Protein AF-A0A7T0JPL2-F1 (afdb_monomer)

Solvent-accessible surface area (backbone atoms only — not comparable to full-atom values): 4887 Å² total; per-residue (Å²): 120,60,56,61,74,67,82,90,50,56,68,71,56,38,53,51,52,43,54,49,53,52,52,51,26,63,76,69,57,36,48,54,72,39,45,41,76,38,59,48,62,68,71,73,66,56,56,96,85,53,80,85,44,75,49,69,45,70,44,68,54,71,66,67,77,72,47,82,81,59,68,80,61,57,70,74,75,111

Foldseek 3Di:
DAFEDPPPDPPVVSVVRRVVVVVVCVVVQKDWPDKYWDPCVVVVRDDPPDDTHMDTDIDHPPVVVVDDDPVVVVVVPD

Sequence (78 aa):
MPMIDNPLIPEVTRALINARLHVIAKAHQIQILYACESGCRAWGYPSPDSDYDVRFIYVHPLEWYLSPVDYELQLKAA

Structure (mmCIF, N/CA/C/O backbone):
data_AF-A0A7T0JPL2-F1
#
_entry.id   AF-A0A7T0JPL2-F1
#
loop_
_atom_site.group_PDB
_atom_site.id
_atom_site.type_symbol
_atom_site.label_atom_id
_atom_site.label_alt_id
_atom_site.label_comp_id
_atom_site.label_asym_id
_atom_site.label_entity_id
_atom_site.label_seq_id
_atom_site.pdbx_PDB_ins_code
_atom_site.Cartn_x
_atom_site.Cartn_y
_atom_site.Cartn_z
_atom_site.occupancy
_atom_site.B_iso_or_equiv
_atom_site.auth_seq_id
_atom_site.auth_comp_id
_atom_site.auth_asym_id
_atom_site.auth_atom_id
_atom_site.pdbx_PDB_model_num
ATOM 1 N N . MET A 1 1 ? -4.372 -9.175 2.251 1.00 63.41 1 MET A N 1
ATOM 2 C CA . MET A 1 1 ? -3.974 -7.765 2.070 1.00 63.41 1 MET A CA 1
ATOM 3 C C . MET A 1 1 ? -3.866 -7.532 0.573 1.00 63.41 1 MET A C 1
ATOM 5 O O . MET A 1 1 ? -3.274 -8.384 -0.077 1.00 63.41 1 MET A O 1
ATOM 9 N N . PRO A 1 2 ? -4.494 -6.491 0.018 1.00 78.00 2 PRO A N 1
ATOM 10 C CA . PRO A 1 2 ? -4.328 -6.135 -1.381 1.00 78.00 2 PRO A CA 1
ATOM 11 C C . PRO A 1 2 ? -2.890 -5.674 -1.593 1.00 78.00 2 PRO A C 1
ATOM 13 O O . PRO A 1 2 ? -2.350 -4.891 -0.809 1.00 78.00 2 PRO A O 1
ATOM 16 N N . MET A 1 3 ? -2.275 -6.241 -2.618 1.00 84.69 3 MET A N 1
ATOM 17 C CA . MET A 1 3 ? -0.866 -6.079 -2.941 1.00 84.69 3 MET A CA 1
ATOM 18 C C . MET A 1 3 ? -0.747 -5.219 -4.195 1.00 84.69 3 MET A C 1
ATOM 20 O O . MET A 1 3 ? -1.685 -5.150 -4.986 1.00 84.69 3 MET A O 1
ATOM 24 N N . ILE A 1 4 ? 0.416 -4.609 -4.401 1.00 89.62 4 ILE A N 1
ATOM 25 C CA . ILE A 1 4 ? 0.755 -4.053 -5.711 1.00 89.62 4 ILE A CA 1
ATOM 26 C C . ILE A 1 4 ? 0.953 -5.222 -6.678 1.00 89.62 4 ILE A C 1
ATOM 28 O O . ILE A 1 4 ? 1.800 -6.087 -6.433 1.00 89.62 4 ILE A O 1
ATOM 32 N N . ASP A 1 5 ? 0.200 -5.222 -7.776 1.00 87.75 5 ASP A N 1
ATOM 33 C CA . ASP A 1 5 ? 0.195 -6.271 -8.801 1.00 87.75 5 ASP A CA 1
ATOM 34 C C . ASP A 1 5 ? 0.436 -5.744 -10.230 1.00 87.75 5 ASP A C 1
ATOM 36 O O . ASP A 1 5 ? 0.429 -6.529 -11.176 1.00 87.75 5 ASP A O 1
ATOM 40 N N . ASN A 1 6 ? 0.731 -4.445 -10.399 1.00 87.50 6 ASN A N 1
ATOM 41 C CA . ASN A 1 6 ? 1.008 -3.843 -11.709 1.00 87.50 6 ASN A CA 1
ATOM 42 C C . ASN A 1 6 ? 2.143 -4.603 -12.440 1.00 87.50 6 ASN A C 1
ATOM 44 O O . ASN A 1 6 ? 3.295 -4.559 -11.981 1.00 87.50 6 ASN A O 1
ATOM 48 N N . PRO A 1 7 ? 1.867 -5.267 -13.585 1.00 86.94 7 PRO A N 1
ATOM 49 C CA . PRO A 1 7 ? 2.844 -6.094 -14.291 1.00 86.94 7 PRO A CA 1
ATOM 50 C C . PRO A 1 7 ? 4.039 -5.298 -14.835 1.00 86.94 7 PRO A C 1
ATOM 52 O O . PRO A 1 7 ? 5.100 -5.882 -15.046 1.00 86.94 7 PRO A O 1
ATOM 55 N N . LEU A 1 8 ? 3.894 -3.978 -15.015 1.00 87.12 8 LEU A N 1
ATOM 56 C CA . LEU A 1 8 ? 4.944 -3.090 -15.530 1.00 87.12 8 LEU A CA 1
ATOM 57 C C . LEU A 1 8 ? 6.076 -2.831 -14.524 1.00 87.12 8 LEU A C 1
ATOM 59 O O . LEU A 1 8 ? 7.173 -2.434 -14.913 1.00 87.12 8 LEU A O 1
ATOM 63 N N . ILE A 1 9 ? 5.833 -3.075 -13.236 1.00 89.69 9 ILE A N 1
ATOM 64 C CA . ILE A 1 9 ? 6.854 -2.981 -12.190 1.00 89.69 9 ILE A CA 1
ATOM 65 C C . ILE A 1 9 ? 7.674 -4.284 -12.194 1.00 89.69 9 ILE A C 1
ATOM 67 O O . ILE A 1 9 ? 7.088 -5.359 -12.274 1.00 89.69 9 ILE A O 1
ATOM 71 N N . PRO A 1 10 ? 9.013 -4.274 -12.079 1.00 92.75 10 PRO A N 1
ATOM 72 C CA . PRO A 1 10 ? 9.780 -5.517 -11.963 1.00 92.75 10 PRO A CA 1
ATOM 73 C C . PRO A 1 10 ? 9.319 -6.375 -10.773 1.00 92.75 10 PRO A C 1
ATOM 75 O O . PRO A 1 10 ? 9.051 -5.844 -9.696 1.00 92.75 10 PRO A O 1
ATOM 78 N N . GLU A 1 11 ? 9.274 -7.703 -10.926 1.00 94.31 11 GLU A N 1
ATOM 79 C CA . GLU A 1 11 ? 8.774 -8.622 -9.882 1.00 94.31 11 GLU A CA 1
ATOM 80 C C . GLU A 1 11 ? 9.503 -8.452 -8.542 1.00 94.31 11 GLU A C 1
ATOM 82 O O . GLU A 1 11 ? 8.872 -8.360 -7.491 1.00 94.31 11 GLU A O 1
ATOM 87 N N . VAL A 1 12 ? 10.832 -8.316 -8.578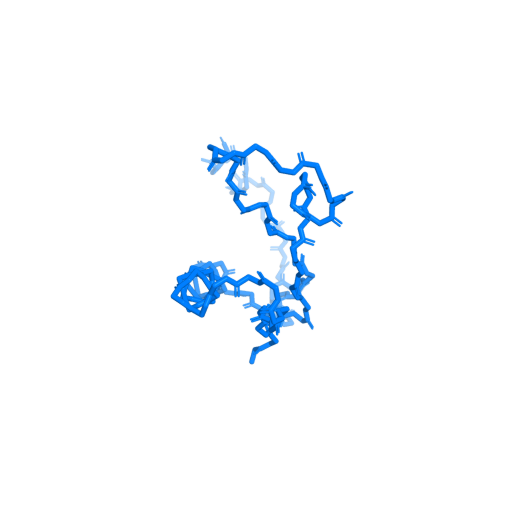 1.00 95.38 12 VAL A N 1
ATOM 88 C CA . VAL A 1 12 ? 11.650 -8.070 -7.377 1.00 95.38 12 VAL A CA 1
ATOM 89 C C . VAL A 1 12 ? 11.232 -6.772 -6.680 1.00 95.38 12 VAL A C 1
ATOM 91 O O . VAL A 1 12 ? 11.136 -6.721 -5.453 1.00 95.38 12 VAL A O 1
ATOM 94 N N . THR A 1 13 ? 10.930 -5.729 -7.455 1.00 94.38 13 THR A N 1
ATOM 95 C CA . THR A 1 13 ? 10.466 -4.448 -6.922 1.00 94.38 13 THR A CA 1
ATOM 96 C C . THR A 1 13 ? 9.066 -4.567 -6.327 1.00 94.38 13 THR A C 1
ATOM 98 O O . THR A 1 13 ? 8.845 -4.083 -5.217 1.00 94.38 13 THR A O 1
ATOM 101 N N . ARG A 1 14 ? 8.132 -5.257 -7.003 1.00 94.75 14 ARG A N 1
ATOM 102 C CA . ARG A 1 14 ? 6.798 -5.541 -6.445 1.00 94.75 14 ARG A CA 1
ATOM 103 C C . ARG A 1 14 ? 6.905 -6.270 -5.114 1.00 94.75 14 ARG A C 1
ATOM 105 O O . ARG A 1 14 ? 6.282 -5.847 -4.145 1.00 94.75 14 ARG A O 1
ATOM 112 N N . ALA A 1 15 ? 7.723 -7.320 -5.043 1.00 95.94 15 ALA A N 1
ATOM 113 C CA . ALA A 1 15 ? 7.942 -8.091 -3.823 1.00 95.94 15 ALA A CA 1
ATOM 114 C C . ALA A 1 15 ? 8.483 -7.217 -2.677 1.00 95.94 15 ALA A C 1
ATOM 116 O O . ALA A 1 15 ? 7.992 -7.307 -1.550 1.00 95.94 15 ALA A O 1
ATOM 117 N N . LEU A 1 16 ? 9.432 -6.318 -2.964 1.00 96.62 16 LEU A N 1
ATOM 118 C CA . LEU A 1 16 ? 9.973 -5.381 -1.978 1.00 96.62 16 LEU A CA 1
ATOM 119 C C . LEU A 1 16 ? 8.918 -4.387 -1.471 1.00 96.62 16 LEU A C 1
ATOM 121 O O . LEU A 1 16 ? 8.803 -4.175 -0.262 1.00 96.62 16 LEU A O 1
ATOM 125 N N . ILE A 1 17 ? 8.141 -3.784 -2.376 1.00 96.06 17 ILE A N 1
ATOM 126 C CA . ILE A 1 17 ? 7.050 -2.865 -2.021 1.00 96.06 17 ILE A CA 1
ATOM 127 C C . ILE A 1 17 ? 6.034 -3.583 -1.130 1.00 96.06 17 ILE A C 1
ATOM 129 O O . ILE A 1 17 ? 5.676 -3.098 -0.059 1.00 96.06 17 ILE A O 1
ATOM 133 N N . ASN A 1 18 ? 5.629 -4.778 -1.542 1.00 96.75 18 ASN A N 1
ATOM 134 C CA . ASN A 1 18 ? 4.683 -5.625 -0.837 1.00 96.75 18 ASN A CA 1
ATOM 135 C C . ASN A 1 18 ? 5.162 -6.004 0.574 1.00 96.75 18 ASN A C 1
ATOM 137 O O . ASN A 1 18 ? 4.388 -5.924 1.531 1.00 96.75 18 ASN A O 1
ATOM 141 N N . ALA A 1 19 ? 6.447 -6.331 0.734 1.00 97.06 19 ALA A N 1
ATOM 142 C CA . ALA A 1 19 ? 7.049 -6.572 2.042 1.00 97.06 19 ALA A CA 1
ATOM 143 C C . ALA A 1 19 ? 7.024 -5.315 2.931 1.00 97.06 19 ALA A C 1
ATOM 145 O O . ALA A 1 19 ? 6.684 -5.399 4.112 1.00 97.06 19 ALA A O 1
ATOM 146 N N . ARG A 1 20 ? 7.318 -4.134 2.370 1.00 96.62 20 ARG A N 1
ATOM 147 C CA . ARG A 1 20 ? 7.254 -2.859 3.107 1.00 96.62 20 ARG A CA 1
ATOM 148 C C . ARG A 1 20 ? 5.834 -2.512 3.542 1.00 96.62 20 ARG A C 1
ATOM 150 O O . ARG A 1 20 ? 5.640 -2.161 4.702 1.00 96.62 20 ARG A O 1
ATOM 157 N N . LEU A 1 21 ? 4.845 -2.663 2.661 1.00 96.81 21 LEU A N 1
ATOM 158 C CA . LEU A 1 21 ? 3.436 -2.453 3.008 1.00 96.81 21 LEU A CA 1
ATOM 159 C C . LEU A 1 21 ? 3.005 -3.378 4.152 1.00 96.81 21 LEU A C 1
ATOM 161 O O . LEU A 1 21 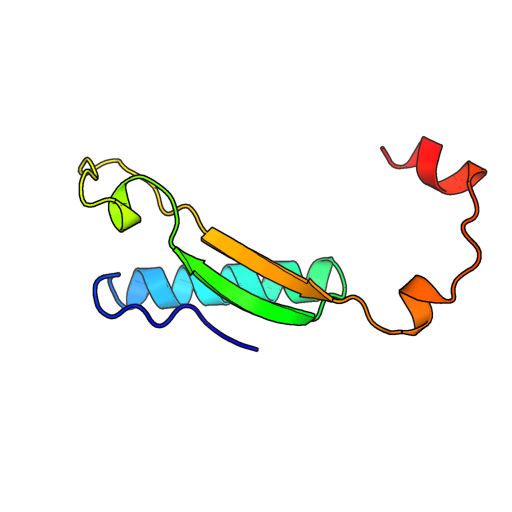? 2.280 -2.945 5.042 1.00 96.81 21 LEU A O 1
ATOM 165 N N . HIS A 1 22 ? 3.490 -4.623 4.176 1.00 96.81 22 HIS A N 1
ATOM 166 C CA . HIS A 1 22 ? 3.199 -5.554 5.265 1.00 96.81 22 HIS A CA 1
ATOM 167 C C . HIS A 1 22 ? 3.802 -5.093 6.601 1.00 96.81 22 HIS A C 1
ATOM 169 O O . HIS A 1 22 ? 3.129 -5.132 7.632 1.00 96.81 22 HIS A O 1
ATOM 175 N N . VAL A 1 23 ? 5.051 -4.614 6.586 1.00 97.50 23 VAL A N 1
ATOM 176 C CA . VAL A 1 23 ? 5.709 -4.049 7.775 1.00 97.50 23 VAL A CA 1
ATOM 177 C C . VAL A 1 23 ? 4.949 -2.825 8.290 1.00 97.50 23 VAL A C 1
ATOM 179 O O . VAL A 1 23 ? 4.673 -2.757 9.484 1.00 97.50 23 VAL A O 1
ATOM 182 N N . ILE A 1 24 ? 4.558 -1.905 7.403 1.00 96.25 24 ILE A N 1
ATOM 183 C CA . ILE A 1 24 ? 3.774 -0.707 7.747 1.00 96.25 24 ILE A CA 1
ATOM 184 C C . ILE A 1 24 ? 2.420 -1.107 8.342 1.00 96.25 24 ILE A C 1
ATOM 186 O O . ILE A 1 24 ? 2.059 -0.637 9.419 1.00 96.25 24 ILE A O 1
ATOM 190 N N . ALA A 1 25 ? 1.696 -2.019 7.685 1.00 96.31 25 ALA A N 1
ATOM 191 C CA . ALA A 1 25 ? 0.396 -2.491 8.152 1.00 96.31 25 ALA A CA 1
ATOM 192 C C . ALA A 1 25 ? 0.474 -3.063 9.573 1.00 96.31 25 ALA A C 1
ATOM 194 O O . ALA A 1 25 ? -0.342 -2.732 10.434 1.00 96.31 25 ALA A O 1
ATOM 195 N N . LYS A 1 26 ? 1.509 -3.866 9.843 1.00 96.31 26 LYS A N 1
ATOM 196 C CA . LYS A 1 26 ? 1.754 -4.441 11.165 1.00 96.31 26 LYS A CA 1
ATOM 197 C C . LYS A 1 26 ? 2.160 -3.386 12.196 1.00 96.31 26 LYS A C 1
ATOM 199 O O . LYS A 1 26 ? 1.626 -3.401 13.300 1.00 96.31 26 LYS A O 1
ATOM 204 N N . ALA A 1 27 ? 3.089 -2.495 11.851 1.00 96.50 27 ALA A N 1
ATOM 205 C CA . ALA A 1 27 ? 3.618 -1.478 12.761 1.00 96.50 27 ALA A CA 1
ATOM 206 C C . ALA A 1 27 ? 2.542 -0.487 13.222 1.00 96.50 27 ALA A C 1
ATOM 208 O O . ALA A 1 27 ? 2.527 -0.098 14.385 1.00 96.50 27 ALA A O 1
ATOM 209 N N . HIS A 1 28 ? 1.622 -0.124 12.328 1.00 95.25 28 HIS A N 1
ATOM 210 C CA . HIS A 1 28 ? 0.545 0.823 12.620 1.00 95.25 28 HIS A CA 1
ATOM 211 C C . HIS A 1 28 ? -0.779 0.154 13.005 1.00 95.25 28 HIS A C 1
ATOM 213 O O . HIS A 1 28 ? -1.757 0.856 13.251 1.00 95.25 28 HIS A O 1
ATOM 219 N N . GLN A 1 29 ? -0.824 -1.183 13.056 1.00 95.69 29 GLN A N 1
ATOM 220 C CA . GLN A 1 29 ? -2.043 -1.955 13.316 1.00 95.69 29 GLN A CA 1
ATOM 221 C C . GLN A 1 29 ? -3.202 -1.523 12.400 1.00 95.69 29 GLN A C 1
ATOM 223 O O . GLN A 1 29 ? -4.315 -1.261 12.852 1.00 95.69 29 GLN A O 1
ATOM 228 N N . ILE A 1 30 ? -2.923 -1.426 11.099 1.00 95.94 30 ILE A N 1
ATOM 229 C CA . ILE A 1 30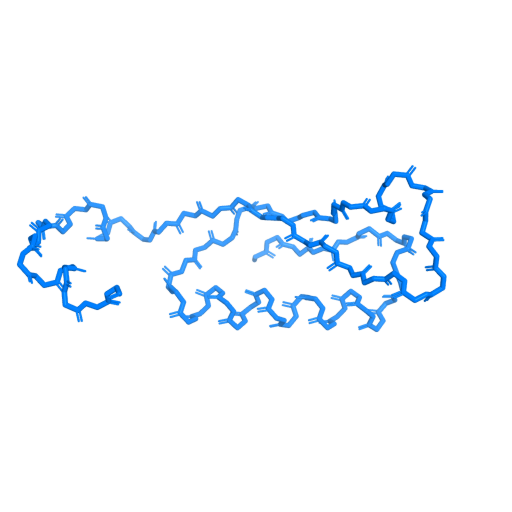 ? -3.897 -1.058 10.065 1.00 95.94 30 ILE A CA 1
ATOM 230 C C . ILE A 1 30 ? -4.115 -2.215 9.098 1.00 95.94 30 ILE A C 1
ATOM 232 O O . ILE A 1 30 ? -3.212 -3.005 8.817 1.00 95.94 30 ILE A O 1
ATOM 236 N N . GLN A 1 31 ? -5.306 -2.272 8.516 1.00 96.00 31 GLN A N 1
ATOM 237 C CA . GLN A 1 31 ? -5.584 -3.098 7.354 1.00 96.00 31 GLN A CA 1
ATOM 238 C C . GLN A 1 31 ? -5.531 -2.227 6.101 1.00 96.00 31 GLN A C 1
ATOM 240 O O . GLN A 1 31 ? -6.325 -1.304 5.940 1.00 96.00 31 GLN A O 1
ATOM 245 N N . ILE A 1 32 ? -4.625 -2.551 5.181 1.00 96.38 32 ILE A N 1
ATOM 246 C CA . ILE A 1 32 ? -4.603 -1.946 3.846 1.00 96.38 32 ILE A CA 1
ATOM 247 C C . ILE A 1 32 ? -5.744 -2.560 3.017 1.00 96.38 32 ILE A C 1
ATOM 249 O O . ILE A 1 32 ? -5.890 -3.782 2.976 1.00 96.38 32 ILE A O 1
ATOM 253 N N . LEU A 1 33 ? -6.559 -1.713 2.385 1.00 95.88 33 LEU A N 1
ATOM 254 C CA . LEU A 1 33 ? -7.709 -2.067 1.540 1.00 95.88 33 LEU A CA 1
ATOM 255 C C . LEU A 1 33 ? -7.430 -1.913 0.046 1.00 95.88 33 LEU A C 1
ATOM 257 O O . LEU A 1 33 ? -8.075 -2.563 -0.772 1.00 95.88 33 LEU A O 1
ATOM 261 N N . TYR A 1 34 ? -6.464 -1.073 -0.309 1.00 95.19 34 TYR A N 1
ATOM 262 C CA . TYR A 1 34 ? -6.008 -0.891 -1.680 1.00 95.19 34 TYR A CA 1
ATOM 263 C C . TYR A 1 34 ? -4.599 -0.310 -1.672 1.00 95.19 34 TYR A C 1
ATOM 265 O O . TYR A 1 34 ? -4.293 0.492 -0.793 1.00 95.19 34 TYR A O 1
ATOM 273 N N . ALA A 1 35 ? -3.770 -0.677 -2.645 1.00 95.12 35 ALA A N 1
ATOM 274 C CA . ALA A 1 35 ? -2.464 -0.073 -2.868 1.00 95.12 35 ALA A CA 1
ATOM 275 C C . ALA A 1 35 ? -2.231 0.099 -4.372 1.00 95.12 35 ALA A C 1
ATOM 277 O O . ALA A 1 35 ? -2.547 -0.797 -5.150 1.00 95.12 35 ALA A O 1
ATOM 278 N N . CYS A 1 36 ? -1.668 1.234 -4.777 1.00 92.75 36 CYS A N 1
ATOM 279 C CA . CYS A 1 36 ? -1.271 1.481 -6.157 1.00 92.75 36 CYS A CA 1
ATOM 280 C C . CYS A 1 36 ? 0.044 2.253 -6.236 1.00 92.75 36 CYS A C 1
ATOM 282 O O . CYS A 1 36 ? 0.436 2.971 -5.311 1.00 92.75 36 CYS A O 1
ATOM 284 N N . GLU A 1 37 ? 0.716 2.105 -7.3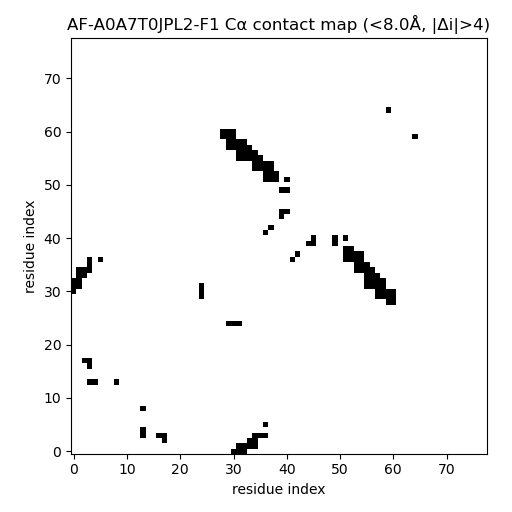71 1.00 92.69 37 GLU A N 1
ATOM 285 C CA . GLU A 1 37 ? 1.803 2.997 -7.743 1.00 92.69 37 GLU A CA 1
ATOM 286 C C . GLU A 1 37 ? 1.232 4.391 -8.028 1.00 92.69 37 GLU A C 1
ATOM 288 O O . GLU A 1 37 ? 0.120 4.552 -8.537 1.00 92.69 37 GLU A O 1
ATOM 293 N N . SER A 1 38 ? 1.995 5.407 -7.665 1.00 89.00 38 SER A N 1
ATOM 294 C CA . SER A 1 38 ? 1.753 6.800 -8.004 1.00 89.00 38 SER A CA 1
ATOM 295 C C . SER A 1 38 ? 3.061 7.419 -8.508 1.00 89.00 38 SER A C 1
ATOM 297 O O . SER A 1 38 ? 4.066 6.727 -8.643 1.00 89.00 38 SER A O 1
ATOM 299 N N . GLY A 1 39 ? 3.061 8.708 -8.835 1.00 87.88 39 GLY A N 1
ATOM 300 C CA . GLY A 1 39 ? 4.291 9.391 -9.246 1.00 87.88 39 GLY A CA 1
ATOM 301 C C . GLY A 1 39 ? 4.704 9.136 -10.697 1.00 87.88 39 GLY A C 1
ATOM 302 O O . GLY A 1 39 ? 3.933 8.634 -11.516 1.00 87.88 39 GLY A O 1
ATOM 303 N N . CYS A 1 40 ? 5.920 9.557 -11.043 1.00 87.06 40 CYS A N 1
ATOM 304 C CA . CYS A 1 40 ? 6.374 9.701 -12.433 1.00 87.06 40 CYS A CA 1
ATOM 305 C C . CYS A 1 40 ? 6.314 8.402 -13.258 1.00 87.06 40 CYS A C 1
ATOM 307 O O . CYS A 1 40 ? 5.999 8.452 -14.449 1.00 87.06 40 CYS A O 1
ATOM 309 N N . ARG A 1 41 ? 6.541 7.242 -12.626 1.00 87.50 41 ARG A N 1
ATOM 310 C CA . ARG A 1 41 ? 6.415 5.914 -13.248 1.00 87.50 41 ARG A CA 1
ATOM 311 C C . ARG A 1 41 ? 4.979 5.609 -13.662 1.00 87.50 41 ARG A C 1
ATOM 313 O O . ARG A 1 41 ? 4.762 5.181 -14.792 1.00 87.50 41 ARG A O 1
ATOM 320 N N . ALA A 1 42 ? 4.008 5.940 -12.811 1.00 84.81 42 ALA A N 1
ATOM 321 C CA . ALA A 1 42 ? 2.588 5.797 -13.125 1.00 84.81 42 ALA A CA 1
ATOM 322 C C . ALA A 1 42 ? 2.118 6.776 -14.220 1.00 84.81 42 ALA A C 1
ATOM 324 O O . ALA A 1 42 ? 1.190 6.470 -14.963 1.00 84.81 42 ALA A O 1
ATOM 325 N N . TRP A 1 43 ? 2.771 7.937 -14.348 1.00 82.75 43 TRP A N 1
ATOM 326 C CA . TRP A 1 43 ? 2.485 8.934 -15.393 1.00 82.75 43 TRP A CA 1
ATOM 327 C C . TRP A 1 43 ? 3.235 8.696 -16.714 1.00 82.75 43 TRP A C 1
ATOM 329 O O . TRP A 1 43 ? 2.976 9.401 -17.687 1.00 82.75 43 TRP A O 1
ATOM 339 N N . GLY A 1 44 ? 4.150 7.722 -16.769 1.00 85.56 44 GLY A N 1
ATOM 340 C CA . GLY A 1 44 ? 4.905 7.386 -17.980 1.00 85.56 44 GLY A CA 1
ATOM 341 C C . GLY A 1 44 ? 6.113 8.285 -18.269 1.00 85.56 44 GLY A C 1
ATOM 342 O O . GLY A 1 44 ? 6.665 8.210 -19.363 1.00 85.56 44 GLY A O 1
ATOM 343 N N . TYR A 1 45 ? 6.560 9.088 -17.298 1.00 87.44 45 TYR A N 1
ATOM 344 C CA . TYR A 1 45 ? 7.765 9.923 -17.411 1.00 87.44 45 TYR A CA 1
ATOM 345 C C . TYR A 1 45 ? 8.828 9.611 -16.344 1.00 87.44 45 TYR A C 1
ATOM 347 O O . TYR A 1 45 ? 9.338 10.541 -15.714 1.00 87.44 45 TYR A O 1
ATOM 355 N N . PRO A 1 46 ? 9.175 8.336 -16.082 1.00 87.81 46 PRO A N 1
ATOM 356 C CA . PRO A 1 46 ? 10.232 8.045 -15.132 1.00 87.81 46 PRO A CA 1
ATOM 357 C C . PRO A 1 46 ? 11.612 8.279 -15.742 1.00 87.81 46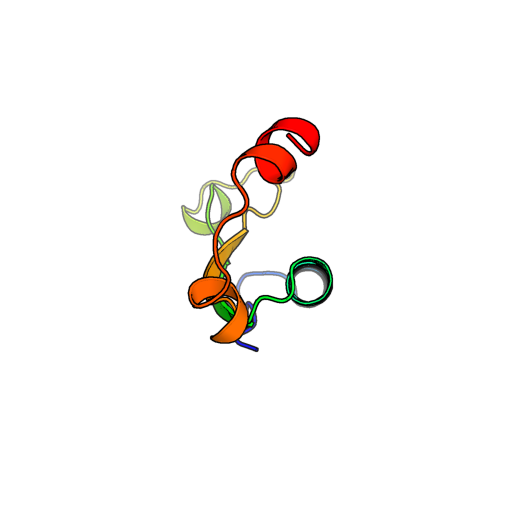 PRO A C 1
ATOM 359 O O . PRO A 1 46 ? 11.900 7.872 -16.869 1.00 87.81 46 PRO A O 1
ATOM 362 N N . SER A 1 47 ? 12.499 8.869 -14.956 1.00 87.88 47 SER A N 1
ATOM 363 C CA . SER A 1 47 ? 13.937 8.786 -15.178 1.00 87.88 47 SER A CA 1
ATOM 364 C C . SER A 1 47 ? 14.486 7.441 -14.660 1.00 87.88 47 SER A C 1
ATOM 366 O O . SER A 1 47 ? 13.834 6.760 -13.858 1.00 87.88 47 SER A O 1
ATOM 368 N N . PRO A 1 48 ? 15.688 7.011 -15.087 1.00 85.25 48 PRO A N 1
ATOM 369 C CA . PRO A 1 48 ? 16.307 5.780 -14.584 1.00 85.25 48 PRO A CA 1
ATOM 370 C C . PRO A 1 48 ? 16.489 5.757 -13.058 1.00 85.25 48 PRO A C 1
ATOM 372 O O . PRO A 1 48 ? 16.390 4.698 -12.445 1.00 85.25 48 PRO A O 1
ATOM 375 N N . ASP A 1 49 ? 16.716 6.924 -12.460 1.00 88.62 49 ASP A N 1
ATOM 376 C CA . ASP A 1 49 ? 16.894 7.162 -11.026 1.00 88.62 49 ASP A CA 1
ATOM 377 C C . ASP A 1 49 ? 15.585 7.447 -10.273 1.00 88.62 49 ASP A C 1
ATOM 379 O O . ASP A 1 49 ? 15.610 7.593 -9.054 1.00 88.62 49 ASP A O 1
ATOM 383 N N . SER A 1 50 ? 14.439 7.484 -10.963 1.00 88.94 50 SER A N 1
ATOM 384 C CA . SER A 1 50 ? 13.138 7.658 -10.313 1.00 88.94 50 SER A CA 1
ATOM 385 C C . SER A 1 50 ? 12.857 6.535 -9.315 1.00 88.94 50 SER A C 1
ATOM 387 O O . SER A 1 50 ? 13.054 5.352 -9.614 1.00 88.94 50 SER A O 1
ATOM 389 N N . ASP A 1 51 ? 12.341 6.885 -8.146 1.00 91.94 51 ASP A N 1
ATOM 390 C CA . ASP A 1 51 ? 11.895 5.939 -7.131 1.00 91.94 51 ASP A CA 1
ATOM 391 C C . ASP A 1 51 ? 10.503 5.361 -7.461 1.00 91.94 51 ASP A C 1
ATOM 393 O O . ASP A 1 51 ? 10.037 5.412 -8.604 1.00 91.94 51 ASP A O 1
ATOM 397 N N . TYR A 1 52 ? 9.891 4.692 -6.482 1.00 92.38 52 TYR A N 1
ATOM 398 C CA . TYR A 1 52 ? 8.561 4.092 -6.591 1.00 92.38 52 TYR A CA 1
ATOM 399 C C . TYR A 1 52 ? 7.659 4.683 -5.508 1.00 92.38 52 TYR A C 1
ATOM 401 O O . TYR A 1 52 ? 7.667 4.215 -4.365 1.00 92.38 52 TYR A O 1
ATOM 409 N N . ASP A 1 53 ? 6.866 5.689 -5.874 1.00 93.69 53 ASP A N 1
ATOM 410 C CA . ASP A 1 53 ? 5.852 6.256 -4.990 1.00 93.69 53 ASP A CA 1
ATOM 411 C C . ASP A 1 53 ? 4.662 5.299 -4.871 1.00 93.69 53 ASP A C 1
ATOM 413 O O . ASP A 1 53 ? 4.028 4.941 -5.863 1.00 93.69 53 ASP A O 1
ATOM 417 N N . VAL A 1 54 ? 4.290 4.923 -3.650 1.00 94.38 54 VAL A N 1
ATOM 418 C CA . VAL A 1 54 ? 3.163 4.013 -3.396 1.00 94.38 54 VAL A CA 1
ATOM 419 C C . VAL A 1 54 ? 2.137 4.703 -2.514 1.00 94.38 54 VAL A C 1
ATOM 421 O O . VAL A 1 54 ? 2.467 5.222 -1.448 1.00 94.38 54 VAL A O 1
ATOM 424 N N . ARG A 1 55 ? 0.873 4.680 -2.942 1.00 94.94 55 ARG A N 1
ATOM 425 C CA . ARG A 1 55 ? -0.269 5.158 -2.153 1.00 94.94 55 ARG A CA 1
ATOM 426 C C . ARG A 1 55 ? -1.174 3.996 -1.802 1.00 94.94 55 ARG A C 1
ATOM 428 O O . ARG A 1 55 ? -1.304 3.045 -2.567 1.00 94.94 55 ARG A O 1
ATOM 435 N N . PHE A 1 56 ? -1.811 4.080 -0.642 1.00 96.06 56 PHE A N 1
ATOM 436 C CA . PHE A 1 56 ? -2.715 3.044 -0.175 1.00 96.06 56 PHE A CA 1
ATOM 437 C C . PHE A 1 56 ? -3.875 3.624 0.631 1.00 96.06 56 PHE A C 1
ATOM 439 O O . PHE A 1 56 ? -3.758 4.676 1.257 1.00 96.06 56 PHE A O 1
ATOM 446 N N . ILE A 1 57 ? -5.000 2.915 0.602 1.00 96.44 57 ILE A N 1
ATOM 447 C CA . ILE A 1 57 ? -6.174 3.169 1.439 1.00 96.44 57 ILE A CA 1
ATOM 448 C C . ILE A 1 57 ? -6.135 2.153 2.571 1.00 96.44 57 ILE A C 1
ATOM 450 O O . ILE A 1 57 ? -5.887 0.971 2.323 1.00 96.44 57 ILE A O 1
ATOM 454 N N . TYR A 1 58 ? -6.384 2.592 3.800 1.00 96.75 58 TYR A N 1
ATOM 455 C CA . TYR A 1 58 ? -6.358 1.729 4.973 1.00 96.75 58 TYR A CA 1
ATOM 456 C C . TYR A 1 58 ? -7.512 2.026 5.925 1.00 96.75 58 TYR A C 1
ATOM 458 O O . TYR A 1 58 ? -8.148 3.076 5.855 1.00 96.75 58 TYR A O 1
ATOM 466 N N . VAL A 1 59 ? -7.750 1.081 6.826 1.00 96.81 59 VAL A N 1
ATOM 467 C CA . VAL A 1 59 ? -8.660 1.217 7.963 1.00 96.81 59 VAL A CA 1
ATOM 468 C C . VAL A 1 59 ? -7.972 0.725 9.228 1.00 96.81 59 VAL A C 1
ATOM 470 O O . VAL A 1 59 ? -7.143 -0.189 9.176 1.00 96.81 59 VAL A O 1
ATOM 473 N N . HIS A 1 60 ? -8.314 1.328 10.361 1.00 96.19 60 HIS A N 1
ATOM 474 C CA . HIS A 1 60 ? -7.955 0.791 11.670 1.00 96.19 60 HIS A CA 1
ATOM 475 C C . HIS A 1 60 ? -8.952 -0.298 12.112 1.00 96.19 60 HIS A C 1
ATOM 477 O O . HIS A 1 60 ? -10.067 -0.363 11.584 1.00 96.19 60 HIS A O 1
ATOM 483 N N . PRO A 1 61 ? -8.580 -1.162 13.075 1.00 92.75 61 PRO A N 1
ATOM 484 C CA . PRO A 1 61 ? -9.540 -2.008 13.778 1.00 92.75 61 PRO A CA 1
ATOM 485 C C . PRO A 1 61 ? -10.589 -1.152 14.510 1.00 92.75 61 PRO A C 1
ATOM 487 O O . PRO A 1 61 ? -10.325 -0.004 14.872 1.00 92.75 61 PRO A O 1
ATOM 490 N N . LEU A 1 62 ? -11.790 -1.701 14.716 1.00 92.56 62 LEU A N 1
ATOM 491 C CA . LEU A 1 62 ? -12.942 -0.970 15.264 1.00 92.56 62 LEU A CA 1
ATOM 492 C C . LEU A 1 62 ? -12.630 -0.3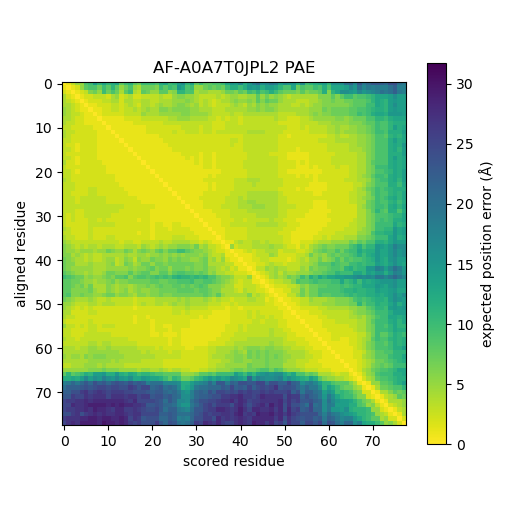25 16.623 1.00 92.56 62 LEU A C 1
ATOM 494 O O . LEU A 1 62 ? -13.029 0.808 16.885 1.00 92.56 62 LEU A O 1
ATOM 498 N N . GLU A 1 63 ? -11.879 -1.033 17.460 1.00 91.06 63 GLU A N 1
ATOM 499 C CA . GLU A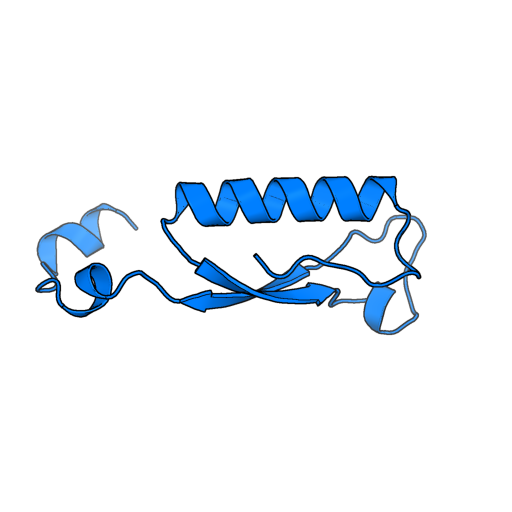 1 63 ? -11.480 -0.623 18.804 1.00 91.06 63 GLU A CA 1
ATOM 500 C C . GLU A 1 63 ? -10.699 0.694 18.798 1.00 91.06 63 GLU A C 1
ATOM 502 O O . GLU A 1 63 ? -10.815 1.477 19.737 1.00 91.06 63 GLU A O 1
ATOM 507 N N . TRP A 1 64 ? -9.951 0.975 17.726 1.00 92.00 64 TRP A N 1
ATOM 508 C CA . TRP A 1 64 ? -9.228 2.235 17.573 1.00 92.00 64 TRP A CA 1
ATOM 509 C C . TRP A 1 64 ? -10.194 3.422 17.475 1.00 92.00 64 TRP A C 1
ATOM 511 O O . TRP A 1 64 ? -9.989 4.440 18.129 1.00 92.00 64 TRP A O 1
ATOM 521 N N . TYR A 1 65 ? -11.278 3.279 16.703 1.00 90.44 65 TYR A N 1
ATOM 522 C CA . TYR A 1 65 ? -12.282 4.334 16.519 1.00 90.44 65 TYR A CA 1
ATOM 523 C C . TYR A 1 65 ? -13.179 4.526 17.743 1.00 90.44 65 TYR A C 1
ATOM 525 O O . TYR A 1 65 ? -13.699 5.617 17.959 1.00 90.44 65 TYR A O 1
ATOM 533 N N . LEU A 1 66 ? -13.388 3.460 18.519 1.00 90.56 66 LEU A N 1
ATOM 534 C CA . LEU A 1 66 ? -14.214 3.486 19.726 1.00 90.56 66 LEU A CA 1
ATOM 535 C C . LEU A 1 66 ? -13.424 3.862 20.986 1.00 90.56 66 LEU A C 1
ATOM 537 O O . LEU A 1 66 ? -14.022 4.017 22.052 1.00 90.56 66 LEU A O 1
ATOM 541 N N . SER A 1 67 ? -12.100 4.007 20.887 1.00 84.75 67 SER A N 1
ATOM 542 C CA . SER A 1 67 ? -11.282 4.443 22.012 1.00 84.75 67 SER A CA 1
ATOM 543 C C . SER A 1 67 ? -11.569 5.914 22.331 1.00 84.75 67 SER A C 1
ATOM 545 O O . SER A 1 67 ? -11.518 6.752 21.427 1.00 84.75 67 SER A O 1
ATOM 547 N N . PRO A 1 68 ? -11.819 6.275 23.604 1.00 81.38 68 PRO A N 1
ATOM 548 C CA . PRO A 1 68 ? -11.835 7.675 23.998 1.00 81.38 68 PRO A CA 1
ATOM 549 C C . PRO A 1 68 ? -10.465 8.286 23.684 1.00 81.38 68 PRO A C 1
ATOM 551 O O . PRO A 1 68 ? -9.425 7.726 24.039 1.00 81.38 68 PRO A O 1
ATOM 554 N N . VAL A 1 69 ? -10.463 9.409 22.968 1.00 71.69 69 VAL A N 1
ATOM 555 C CA . VAL A 1 69 ? -9.238 10.145 22.650 1.00 71.69 69 VAL A CA 1
ATOM 556 C C . VAL A 1 69 ? -8.774 10.835 23.926 1.00 71.69 69 VAL A C 1
ATOM 558 O O . VAL A 1 69 ? -9.400 11.792 24.380 1.00 71.69 69 VAL A O 1
ATOM 561 N N . ASP A 1 70 ? -7.686 10.349 24.518 1.00 67.06 70 ASP A N 1
ATOM 562 C CA . ASP A 1 70 ? -7.019 11.063 25.603 1.00 67.06 70 ASP A CA 1
ATOM 563 C C . ASP A 1 70 ? -6.111 12.142 24.993 1.00 67.06 70 ASP A C 1
ATOM 565 O O . ASP A 1 70 ? -4.967 11.895 24.596 1.00 67.06 70 ASP A O 1
ATOM 569 N N . TYR A 1 71 ? -6.676 13.341 24.825 1.00 61.97 71 TYR A N 1
ATOM 570 C CA . TYR A 1 71 ? -6.039 14.474 24.146 1.00 61.97 71 TYR A CA 1
ATOM 571 C C . TYR A 1 71 ? -4.692 14.886 24.778 1.00 61.97 71 TYR A C 1
ATOM 573 O O . TYR A 1 71 ? -3.818 15.398 24.079 1.00 61.97 71 TYR A O 1
ATOM 581 N N . GLU A 1 72 ? -4.484 14.617 26.071 1.00 58.59 72 GLU A N 1
ATOM 582 C CA . GLU A 1 72 ? -3.233 14.896 26.798 1.00 58.59 72 GLU A CA 1
ATOM 583 C C . GLU A 1 72 ? -2.065 13.984 26.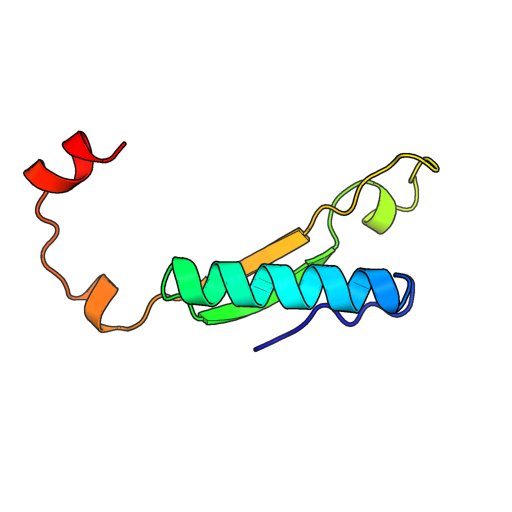366 1.00 58.59 72 GLU A C 1
ATOM 585 O O . GLU A 1 72 ? -0.899 14.386 26.419 1.00 58.59 72 GLU A O 1
ATOM 590 N N . LEU A 1 73 ? -2.352 12.759 25.907 1.00 55.91 73 LEU A N 1
ATOM 591 C CA . LEU A 1 73 ? -1.335 11.792 25.476 1.00 55.91 73 LEU A CA 1
ATOM 592 C C . LEU A 1 73 ? -0.913 11.985 24.012 1.00 55.91 73 LEU A C 1
ATOM 594 O O . LEU A 1 73 ? 0.248 11.745 23.682 1.00 55.91 73 LEU A O 1
ATOM 598 N N . GLN A 1 74 ? -1.804 12.471 23.142 1.00 54.12 74 GLN A N 1
ATOM 599 C CA . GLN A 1 74 ? -1.483 12.698 21.725 1.00 54.12 74 GLN A CA 1
ATOM 600 C C . GLN 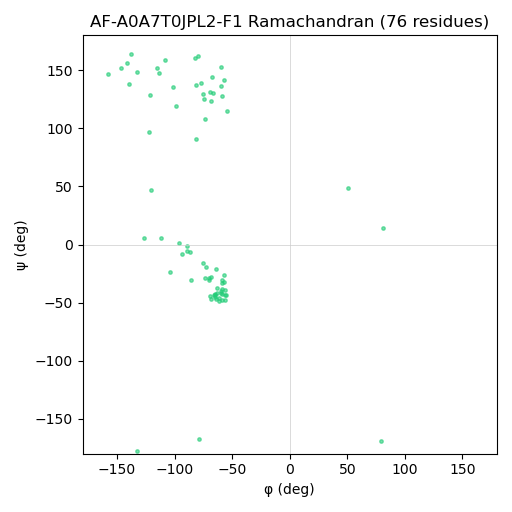A 1 74 ? -0.513 13.866 21.493 1.00 54.12 74 GLN A C 1
ATOM 602 O O . GLN A 1 74 ? 0.295 13.802 20.571 1.00 54.12 74 GLN A O 1
ATOM 607 N N . LEU A 1 75 ? -0.525 14.898 22.344 1.00 52.88 75 LEU A N 1
ATOM 608 C CA . LEU A 1 75 ? 0.376 16.054 22.212 1.00 52.88 75 LEU A CA 1
ATOM 609 C C . LEU A 1 75 ? 1.825 15.765 22.637 1.00 52.88 75 LEU A C 1
ATOM 611 O O . LEU A 1 75 ? 2.719 16.534 22.301 1.00 52.88 75 LEU A O 1
ATOM 615 N N . LYS A 1 76 ? 2.078 14.671 23.366 1.00 49.00 76 LYS A N 1
ATOM 616 C CA . LYS A 1 76 ? 3.430 14.293 23.822 1.00 49.00 76 LYS A CA 1
ATOM 617 C C . LYS A 1 76 ? 4.154 13.331 22.877 1.00 49.00 76 LYS A C 1
ATOM 619 O O . LYS A 1 76 ? 5.329 13.054 23.096 1.00 49.00 76 LYS A O 1
ATOM 624 N N . ALA A 1 77 ? 3.460 12.808 21.867 1.00 48.03 77 ALA A N 1
ATOM 625 C CA . ALA A 1 77 ? 3.979 11.806 20.937 1.00 48.03 77 ALA A CA 1
ATOM 626 C C . ALA A 1 77 ? 4.168 12.330 19.496 1.00 48.03 77 ALA A C 1
ATOM 628 O O . ALA A 1 77 ? 4.485 11.530 18.615 1.00 48.03 77 ALA A O 1
ATOM 629 N N . ALA A 1 78 ? 3.962 13.633 19.263 1.00 42.47 78 ALA A N 1
ATOM 630 C CA . ALA A 1 78 ? 4.120 14.309 17.972 1.00 42.47 78 ALA A CA 1
ATOM 631 C C . ALA A 1 78 ? 5.400 15.154 17.918 1.00 42.47 78 ALA A C 1
ATOM 633 O O . ALA A 1 78 ? 5.730 15.785 18.949 1.00 42.47 78 ALA A O 1
#

Secondary structure (DSSP, 8-state):
------TTS-HHHHHHHHHHHHHHHHHTT-EEEEEEEESHHHHT---TT---EEEEEEE--HHHHHS---HHHHTT--

Mean predicted aligned error: 6.68 Å

pLDDT: mean 87.05, std 13.34, range [42.47, 97.5]

Radius of gyration: 16.2 Å; Cα contacts (8 Å, |Δi|>4): 69; chains: 1; bounding box: 31×25×45 Å